Protein AF-A0A149QWA4-F1 (afdb_monomer)

Structure (mmCIF, N/CA/C/O backbone):
data_AF-A0A149QWA4-F1
#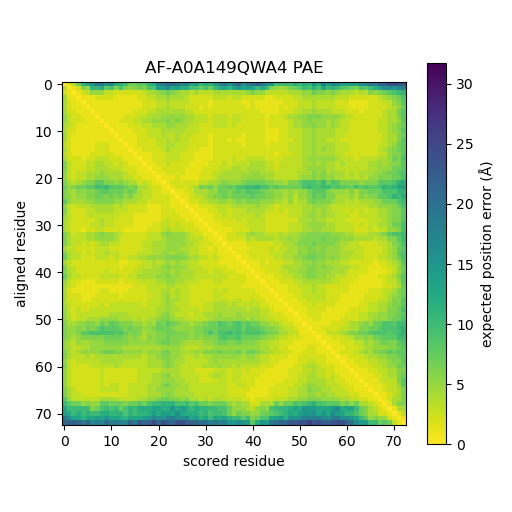
_entry.id   AF-A0A149QWA4-F1
#
loop_
_atom_site.group_PDB
_atom_site.id
_atom_site.type_symbol
_atom_site.label_atom_id
_atom_site.label_alt_id
_atom_site.label_comp_id
_atom_site.label_asym_id
_atom_site.label_entity_id
_atom_site.label_seq_id
_atom_site.pdbx_PDB_ins_code
_atom_site.Cartn_x
_atom_site.Cartn_y
_atom_site.Cartn_z
_atom_site.occupancy
_atom_site.B_iso_or_equiv
_atom_site.auth_seq_id
_atom_site.auth_comp_id
_atom_site.auth_asym_id
_atom_site.auth_atom_id
_atom_site.pdbx_PDB_model_num
ATOM 1 N N . MET A 1 1 ? -2.999 9.274 10.757 1.00 60.06 1 MET A N 1
ATOM 2 C CA . MET A 1 1 ? -2.814 7.963 10.099 1.00 60.06 1 MET A CA 1
ATOM 3 C C . MET A 1 1 ? -2.015 8.219 8.838 1.00 60.06 1 MET A C 1
ATOM 5 O O . MET A 1 1 ? -2.330 9.177 8.151 1.00 60.06 1 MET A O 1
ATOM 9 N N . GLY A 1 2 ? -0.965 7.452 8.580 1.00 72.06 2 GLY A N 1
ATOM 10 C CA . GLY A 1 2 ? -0.207 7.492 7.329 1.00 72.06 2 GLY A CA 1
ATOM 11 C C . GLY A 1 2 ? -0.013 6.056 6.869 1.00 72.06 2 GLY A C 1
ATOM 12 O O . GLY A 1 2 ? 0.027 5.160 7.714 1.00 72.06 2 GLY A O 1
ATOM 13 N N . ALA A 1 3 ? 0.034 5.831 5.564 1.00 89.81 3 ALA A N 1
ATOM 14 C CA . ALA A 1 3 ? 0.325 4.521 4.997 1.00 89.81 3 ALA A CA 1
ATOM 15 C C . ALA A 1 3 ? 1.637 4.618 4.216 1.00 89.81 3 ALA A C 1
ATOM 17 O O . ALA A 1 3 ? 1.940 5.658 3.644 1.00 89.81 3 ALA A O 1
ATOM 18 N N . GLU A 1 4 ? 2.451 3.572 4.226 1.00 95.25 4 GLU A N 1
ATOM 19 C CA . GLU A 1 4 ? 3.740 3.563 3.531 1.00 95.25 4 GLU A CA 1
ATOM 20 C C . GLU A 1 4 ? 3.668 2.579 2.372 1.00 95.25 4 GLU A C 1
ATOM 22 O O . GLU A 1 4 ? 3.318 1.414 2.570 1.00 95.25 4 GLU A O 1
ATOM 27 N N . LEU A 1 5 ? 3.974 3.046 1.165 1.00 96.75 5 LEU A N 1
ATOM 28 C CA . LEU A 1 5 ? 4.106 2.200 -0.009 1.00 96.75 5 LEU A CA 1
ATOM 29 C C . LEU A 1 5 ? 5.527 1.643 -0.054 1.00 96.75 5 LEU A C 1
ATOM 31 O O . LEU A 1 5 ? 6.496 2.404 0.002 1.00 96.75 5 LEU A O 1
ATOM 35 N N . ARG A 1 6 ? 5.650 0.321 -0.141 1.00 97.44 6 ARG A N 1
ATOM 36 C CA . ARG A 1 6 ? 6.923 -0.401 -0.107 1.00 97.44 6 ARG A CA 1
ATOM 37 C C . ARG A 1 6 ? 7.031 -1.405 -1.247 1.00 97.44 6 ARG A C 1
ATOM 39 O O . ARG A 1 6 ? 6.015 -1.903 -1.729 1.00 97.44 6 ARG A O 1
ATOM 46 N N . ASP A 1 7 ? 8.255 -1.706 -1.660 1.00 96.69 7 ASP A N 1
ATOM 47 C CA . ASP A 1 7 ? 8.538 -2.743 -2.657 1.00 96.69 7 ASP A CA 1
ATOM 48 C C . ASP A 1 7 ? 8.662 -4.151 -2.035 1.00 96.69 7 ASP A C 1
ATOM 50 O O . ASP A 1 7 ? 8.445 -4.360 -0.835 1.00 96.69 7 ASP A O 1
ATOM 54 N N . SER A 1 8 ? 9.021 -5.139 -2.862 1.00 93.19 8 SER A N 1
ATOM 55 C CA . SER A 1 8 ? 9.220 -6.533 -2.443 1.00 93.19 8 SER A CA 1
ATOM 56 C C . SER A 1 8 ? 10.396 -6.749 -1.484 1.00 93.19 8 SER A C 1
ATOM 58 O O . SER A 1 8 ? 10.423 -7.744 -0.763 1.00 93.19 8 SER A O 1
ATOM 60 N N . GLN A 1 9 ? 11.352 -5.822 -1.447 1.00 95.50 9 GLN A N 1
ATOM 61 C CA . GLN A 1 9 ? 12.507 -5.808 -0.552 1.00 95.50 9 GLN A CA 1
ATOM 62 C C . GLN A 1 9 ? 12.207 -5.009 0.724 1.00 95.50 9 GLN A C 1
ATOM 64 O O . GLN A 1 9 ? 13.084 -4.830 1.569 1.00 95.50 9 GLN A O 1
ATOM 69 N N . ASN A 1 10 ? 10.955 -4.566 0.890 1.00 94.62 10 ASN A N 1
ATOM 70 C CA . ASN A 1 10 ? 10.478 -3.733 1.983 1.00 94.62 10 ASN A CA 1
ATOM 71 C C . ASN A 1 10 ? 11.104 -2.324 2.008 1.00 94.62 10 ASN A C 1
ATOM 73 O O . ASN A 1 10 ? 11.017 -1.637 3.032 1.00 94.62 10 ASN A O 1
ATOM 77 N N . ALA A 1 11 ? 11.703 -1.868 0.905 1.00 96.25 11 ALA A N 1
ATOM 78 C CA . ALA A 1 11 ? 12.198 -0.505 0.780 1.00 96.25 11 ALA A CA 1
ATOM 79 C C . ALA A 1 11 ? 11.022 0.474 0.693 1.00 96.25 11 ALA A C 1
ATOM 81 O O . ALA A 1 11 ? 9.982 0.167 0.111 1.00 96.25 11 ALA A O 1
ATOM 82 N N . LEU A 1 12 ? 11.170 1.651 1.305 1.00 95.88 12 LEU A N 1
ATOM 83 C CA . LEU A 1 12 ? 10.158 2.702 1.241 1.00 95.88 12 LEU A CA 1
ATOM 84 C C . LEU A 1 12 ? 10.172 3.347 -0.148 1.00 95.88 12 LEU A C 1
ATOM 86 O O . LEU A 1 12 ? 11.193 3.895 -0.552 1.00 95.88 12 LEU A O 1
ATOM 90 N N . ILE A 1 13 ? 9.029 3.319 -0.833 1.00 97.12 13 ILE A N 1
ATOM 91 C CA . ILE A 1 13 ? 8.827 3.967 -2.134 1.00 97.12 13 ILE A CA 1
ATOM 92 C C . ILE A 1 13 ? 8.207 5.349 -1.954 1.00 97.12 13 ILE A C 1
ATOM 94 O O . ILE A 1 13 ? 8.725 6.334 -2.473 1.00 97.12 13 ILE A O 1
ATOM 98 N N . ALA A 1 14 ? 7.101 5.435 -1.213 1.00 95.69 14 ALA A N 1
ATOM 99 C CA . ALA A 1 14 ? 6.404 6.697 -0.996 1.00 95.69 14 ALA A CA 1
ATOM 100 C C 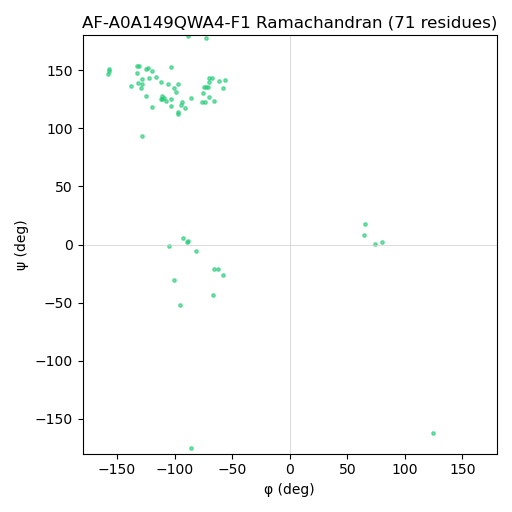. ALA A 1 14 ? 5.535 6.665 0.270 1.00 95.69 14 ALA A C 1
ATOM 102 O O . ALA A 1 14 ? 4.942 5.630 0.585 1.00 95.69 14 ALA A O 1
ATOM 103 N N . PRO A 1 15 ? 5.390 7.793 0.983 1.00 94.69 15 PRO A N 1
ATOM 104 C CA . PRO A 1 15 ? 4.311 7.959 1.945 1.00 94.69 15 PRO A CA 1
ATOM 105 C C . PRO A 1 15 ? 2.981 8.183 1.208 1.00 94.69 15 PRO A C 1
ATOM 107 O O . PRO A 1 15 ? 2.897 8.976 0.273 1.00 94.69 15 PRO A O 1
ATOM 110 N N . LEU A 1 16 ? 1.929 7.512 1.657 1.00 94.44 16 LEU A N 1
ATOM 111 C CA . LEU A 1 16 ? 0.556 7.668 1.192 1.00 94.44 16 LEU A CA 1
ATOM 112 C C . LEU A 1 16 ? -0.264 8.435 2.231 1.00 94.44 16 LEU A C 1
ATOM 114 O O . LEU A 1 16 ? -0.192 8.180 3.439 1.00 94.44 16 LEU A O 1
ATOM 118 N N . VAL A 1 17 ? -1.087 9.350 1.735 1.00 93.06 17 VAL A N 1
ATOM 119 C CA . VAL A 1 17 ? -1.974 10.196 2.525 1.00 93.06 17 VAL A CA 1
ATOM 120 C C . VAL A 1 17 ? -3.368 9.570 2.540 1.00 93.06 17 VAL A C 1
ATOM 122 O O . VAL A 1 17 ? -4.020 9.518 1.496 1.00 93.06 17 VAL A O 1
ATOM 125 N N . PRO A 1 18 ? -3.853 9.081 3.695 1.00 90.81 18 PRO A N 1
ATOM 126 C CA . PRO A 1 18 ? -5.238 8.671 3.829 1.00 90.81 18 PRO A CA 1
ATOM 127 C C . PRO A 1 18 ? -6.152 9.892 3.924 1.00 90.81 18 PRO A C 1
ATOM 129 O O . PRO A 1 18 ? -5.949 10.772 4.761 1.00 90.81 18 PRO A O 1
ATOM 132 N N . ALA A 1 19 ? -7.204 9.899 3.116 1.00 91.94 19 ALA A N 1
ATOM 133 C CA . ALA A 1 19 ? -8.300 10.853 3.195 1.00 91.94 19 ALA A CA 1
ATOM 134 C C . ALA A 1 19 ? -9.629 10.097 3.230 1.00 91.94 19 ALA A C 1
ATOM 136 O O . ALA A 1 19 ? -9.806 9.108 2.520 1.00 91.94 19 ALA A O 1
ATOM 137 N N . GLN A 1 20 ? -10.553 10.541 4.079 1.00 92.31 20 GLN A N 1
ATOM 138 C CA . GLN A 1 20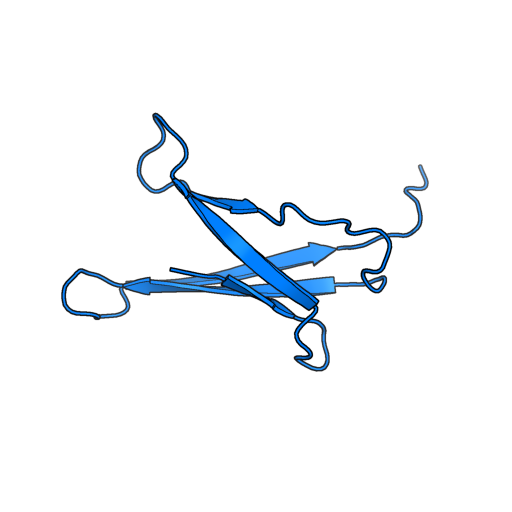 ? -11.905 9.996 4.093 1.00 92.31 20 GLN A CA 1
ATOM 139 C C . GLN A 1 20 ? -12.640 10.447 2.830 1.00 92.31 20 GLN A C 1
ATOM 141 O O . GLN A 1 20 ? -12.575 11.620 2.458 1.00 92.31 20 GLN A O 1
ATOM 146 N N . VAL A 1 21 ? -13.354 9.526 2.189 1.00 94.81 21 VAL A N 1
ATOM 147 C CA . VAL A 1 21 ? -14.236 9.872 1.074 1.00 94.81 21 VAL A CA 1
ATOM 148 C C . VAL A 1 21 ? -15.497 10.510 1.646 1.00 94.81 21 VAL A C 1
ATOM 150 O O . VAL A 1 21 ? -16.173 9.915 2.490 1.00 94.81 21 VAL A O 1
ATOM 153 N N . ALA A 1 22 ? -15.797 11.735 1.209 1.00 93.56 22 ALA A N 1
ATOM 154 C CA . ALA A 1 22 ? -17.039 12.405 1.578 1.00 93.56 22 ALA A CA 1
ATOM 155 C C . ALA A 1 22 ? -18.240 11.530 1.178 1.00 93.56 22 ALA A C 1
ATOM 157 O O . ALA A 1 22 ? -18.209 10.849 0.155 1.00 93.56 22 ALA A O 1
ATOM 158 N N . ASP A 1 23 ? -19.271 11.513 2.020 1.00 93.38 23 ASP A N 1
ATOM 159 C CA . ASP A 1 23 ? -20.522 10.777 1.795 1.00 93.38 23 ASP A CA 1
ATOM 160 C C . ASP A 1 23 ? -20.411 9.236 1.737 1.00 93.38 23 ASP A C 1
ATOM 162 O O . ASP A 1 23 ? -21.402 8.557 1.474 1.00 93.38 23 ASP A O 1
ATOM 166 N N . GLN A 1 24 ? -19.246 8.650 2.051 1.00 94.06 24 GLN A N 1
ATOM 167 C CA . GLN A 1 24 ? -19.056 7.194 2.127 1.00 94.06 24 GLN A CA 1
ATOM 168 C C . GLN A 1 24 ? -18.413 6.781 3.457 1.00 94.06 24 GLN A C 1
ATOM 170 O O . GLN A 1 24 ? -17.190 6.757 3.619 1.00 94.06 24 GLN A O 1
ATOM 175 N N . LEU A 1 25 ? -19.251 6.432 4.438 1.00 87.62 25 LEU A N 1
ATOM 176 C CA . LEU A 1 25 ? -18.779 5.990 5.752 1.00 87.62 25 LEU A CA 1
ATOM 177 C C . LEU A 1 25 ? -17.868 4.762 5.634 1.00 87.62 25 LEU A C 1
ATOM 179 O O . LEU A 1 25 ? -18.167 3.808 4.920 1.00 87.62 25 LEU A O 1
ATOM 183 N N . GLY A 1 26 ? -16.744 4.798 6.350 1.00 85.25 26 GLY A N 1
ATOM 184 C CA . GLY A 1 26 ? -15.755 3.719 6.348 1.00 85.25 26 GLY A CA 1
ATOM 185 C C . GLY A 1 26 ? -14.897 3.627 5.083 1.00 85.25 26 GLY A C 1
ATOM 186 O O . GLY A 1 26 ? -14.029 2.760 5.023 1.00 85.25 26 GLY A O 1
ATOM 187 N N . THR A 1 27 ? -15.089 4.513 4.100 1.00 91.19 27 THR A N 1
ATOM 188 C CA . THR A 1 27 ? -14.299 4.520 2.863 1.00 91.19 27 THR A CA 1
ATOM 189 C C . THR A 1 27 ? -13.189 5.563 2.932 1.00 91.19 27 THR A C 1
ATOM 191 O O . THR A 1 27 ? -13.415 6.728 3.267 1.00 91.19 27 THR A O 1
ATOM 194 N N . TYR A 1 28 ? -11.976 5.137 2.586 1.00 90.69 28 TYR A N 1
ATOM 195 C CA . TYR A 1 28 ? -10.780 5.969 2.591 1.00 90.69 28 TYR A CA 1
ATOM 196 C C . TYR A 1 28 ? -10.022 5.809 1.276 1.00 90.69 28 TYR A C 1
ATOM 198 O O . TYR A 1 28 ? -9.854 4.698 0.778 1.00 90.69 28 TYR A O 1
ATOM 206 N N . THR A 1 29 ? -9.517 6.917 0.746 1.00 93.06 29 THR A N 1
ATOM 207 C CA . THR A 1 29 ? -8.550 6.933 -0.355 1.00 93.06 29 THR A CA 1
ATOM 208 C C . THR A 1 29 ? -7.144 7.066 0.199 1.00 93.06 29 THR A C 1
ATOM 210 O O . THR A 1 29 ? -6.914 7.890 1.083 1.00 93.06 29 THR A O 1
ATOM 213 N N . LEU A 1 30 ? -6.202 6.308 -0.356 1.00 93.12 30 LEU A N 1
ATOM 214 C CA . LEU A 1 30 ? -4.771 6.501 -0.146 1.00 93.12 30 LEU A CA 1
ATOM 215 C C . LEU A 1 30 ? -4.189 7.176 -1.385 1.00 93.12 30 LEU A C 1
ATOM 217 O O . LEU A 1 30 ? -4.274 6.616 -2.476 1.00 93.12 30 LEU A O 1
ATOM 221 N N . SER A 1 31 ? -3.616 8.366 -1.231 1.00 93.00 31 SER A N 1
ATOM 222 C CA . SER A 1 31 ? -3.080 9.142 -2.351 1.00 93.00 31 SER A CA 1
ATOM 223 C C . SER A 1 31 ? -1.617 9.523 -2.147 1.00 93.00 31 SER A C 1
ATOM 225 O O . SER A 1 31 ? -1.147 9.701 -1.025 1.00 93.00 31 SER A O 1
ATOM 227 N N . PHE A 1 32 ? -0.888 9.663 -3.252 1.00 94.00 32 PHE A N 1
ATOM 228 C CA . PHE A 1 32 ? 0.440 10.264 -3.283 1.00 94.00 32 PHE A CA 1
ATOM 229 C C . PHE A 1 32 ? 0.382 11.493 -4.199 1.00 94.00 32 PHE A C 1
ATOM 231 O O . PHE A 1 32 ? 0.048 11.335 -5.371 1.00 94.00 32 PHE A O 1
ATOM 238 N N . PRO A 1 33 ? 0.651 12.711 -3.694 1.00 91.00 33 PRO A N 1
ATOM 239 C CA . PRO A 1 33 ? 0.529 13.931 -4.495 1.00 91.00 33 PRO A CA 1
ATOM 240 C C . PRO A 1 33 ? 1.749 14.205 -5.391 1.00 91.00 33 PRO A C 1
ATOM 242 O O . PRO A 1 33 ? 1.742 15.179 -6.138 1.00 91.00 33 PRO A O 1
ATOM 245 N N . GLY A 1 34 ? 2.815 13.406 -5.269 1.00 94.38 34 GLY A N 1
ATOM 246 C CA . GLY A 1 34 ? 4.056 13.580 -6.020 1.00 94.38 34 GLY A CA 1
ATOM 247 C C . GLY A 1 34 ? 4.069 12.861 -7.369 1.00 94.38 34 GLY A C 1
ATOM 248 O O . GLY A 1 34 ? 3.127 12.166 -7.744 1.00 94.38 34 GLY A O 1
ATOM 249 N N . ASP A 1 35 ? 5.183 13.015 -8.083 1.00 93.88 35 ASP A N 1
ATOM 250 C CA . ASP A 1 35 ? 5.434 12.309 -9.338 1.00 93.88 35 ASP A CA 1
ATOM 251 C C . ASP A 1 35 ? 5.739 10.820 -9.098 1.00 93.88 35 ASP A C 1
ATOM 253 O O . ASP A 1 35 ? 6.522 10.460 -8.218 1.00 93.88 35 ASP A O 1
ATOM 257 N N . THR A 1 36 ? 5.124 9.958 -9.905 1.00 94.44 36 THR A N 1
ATOM 258 C CA . THR A 1 36 ? 5.247 8.493 -9.831 1.00 94.44 36 THR A CA 1
ATOM 259 C C . THR A 1 36 ? 6.127 7.909 -10.937 1.00 94.44 36 THR A C 1
ATOM 261 O O . THR A 1 36 ? 6.367 6.705 -10.940 1.00 94.44 36 THR A O 1
ATOM 264 N N . SER A 1 37 ? 6.657 8.738 -11.847 1.00 92.38 37 SER A N 1
ATOM 265 C CA . SER A 1 37 ? 7.467 8.291 -12.992 1.00 92.38 37 SER A CA 1
ATOM 266 C C . SER A 1 37 ? 8.716 7.485 -12.602 1.00 92.38 37 SER A C 1
ATOM 268 O O . SER A 1 37 ? 9.175 6.643 -13.370 1.00 92.38 37 SER A O 1
ATOM 270 N N . GLY A 1 38 ? 9.250 7.711 -11.396 1.00 92.56 38 GLY A N 1
ATOM 271 C CA . GLY A 1 38 ? 10.411 7.002 -10.854 1.00 92.56 38 GLY A CA 1
ATOM 272 C C . GLY A 1 38 ? 10.093 5.722 -10.075 1.00 92.56 38 GLY A C 1
ATOM 273 O O . GLY A 1 38 ? 11.006 5.127 -9.504 1.00 92.56 38 GLY A O 1
ATOM 274 N N . TRP A 1 39 ? 8.827 5.308 -9.980 1.00 95.00 39 TRP A N 1
ATOM 275 C CA . TRP A 1 39 ? 8.476 4.086 -9.257 1.00 95.00 39 TRP A CA 1
ATOM 276 C C . TRP A 1 39 ? 8.965 2.841 -10.005 1.00 95.00 39 TRP A C 1
ATOM 278 O O . TRP A 1 39 ? 8.856 2.774 -11.232 1.00 95.00 39 TRP A O 1
ATOM 288 N N . PRO A 1 40 ? 9.495 1.831 -9.292 1.00 95.31 40 PRO A N 1
ATOM 289 C CA . PRO A 1 40 ? 9.959 0.618 -9.940 1.00 95.31 40 PRO A CA 1
ATOM 290 C C . PRO A 1 40 ? 8.776 -0.158 -10.522 1.00 95.31 40 PRO A C 1
ATOM 292 O O . PRO A 1 40 ? 7.704 -0.240 -9.919 1.00 95.31 40 PRO A O 1
ATOM 295 N N . LEU A 1 41 ? 8.997 -0.773 -11.685 1.00 94.94 41 LEU A N 1
ATOM 296 C CA . LEU A 1 41 ? 8.052 -1.728 -12.253 1.00 94.94 41 L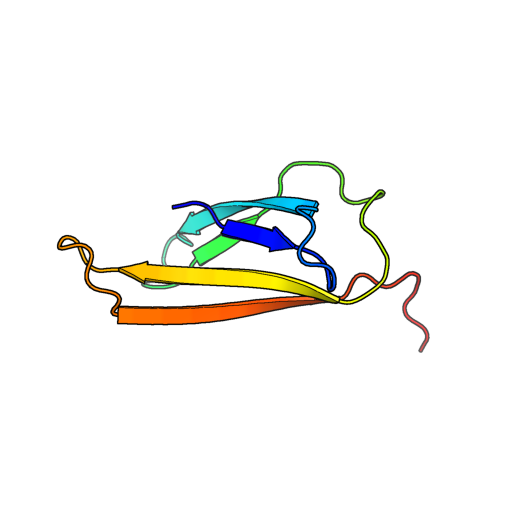EU A CA 1
ATOM 297 C C . LEU A 1 41 ? 7.874 -2.918 -11.304 1.00 94.94 41 LEU A C 1
ATOM 299 O O . LEU A 1 41 ? 8.843 -3.419 -10.730 1.00 94.94 41 LEU A O 1
ATOM 303 N N . GLY A 1 42 ? 6.641 -3.405 -11.189 1.00 94.06 42 GLY A N 1
ATOM 304 C CA . GLY A 1 42 ? 6.306 -4.553 -10.356 1.00 94.06 42 GLY A CA 1
ATOM 305 C C . GLY A 1 42 ? 5.211 -4.262 -9.338 1.00 94.06 42 GLY A C 1
ATOM 306 O O . GLY A 1 42 ? 4.428 -3.323 -9.476 1.00 94.06 42 GLY A O 1
ATOM 307 N N . THR A 1 43 ? 5.119 -5.131 -8.332 1.00 96.81 43 THR A N 1
ATOM 308 C CA . THR A 1 43 ? 4.107 -5.021 -7.276 1.00 96.81 43 THR A CA 1
ATOM 309 C C . THR A 1 43 ? 4.666 -4.264 -6.084 1.00 96.81 43 THR A C 1
ATOM 311 O O . THR A 1 43 ? 5.649 -4.679 -5.473 1.00 96.81 43 THR A O 1
ATOM 314 N N . LEU A 1 44 ? 3.985 -3.184 -5.729 1.00 97.25 44 LEU A N 1
ATOM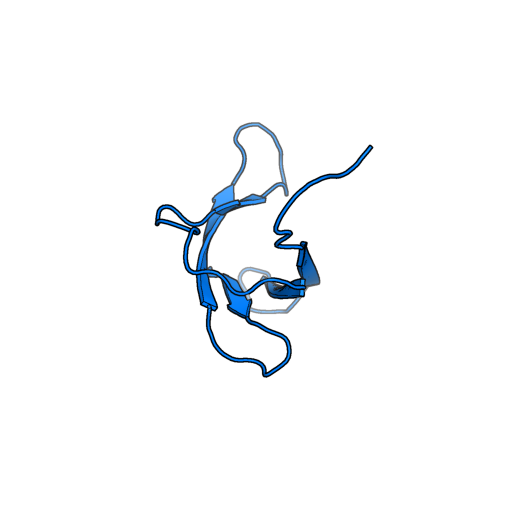 315 C CA . LEU A 1 44 ? 4.183 -2.427 -4.505 1.00 97.25 44 LEU A CA 1
ATOM 316 C C . LEU A 1 44 ? 3.067 -2.770 -3.522 1.00 97.25 44 LEU A C 1
ATOM 318 O O . LEU A 1 44 ? 1.961 -3.132 -3.932 1.00 97.25 44 LEU A O 1
ATOM 322 N N . ARG A 1 4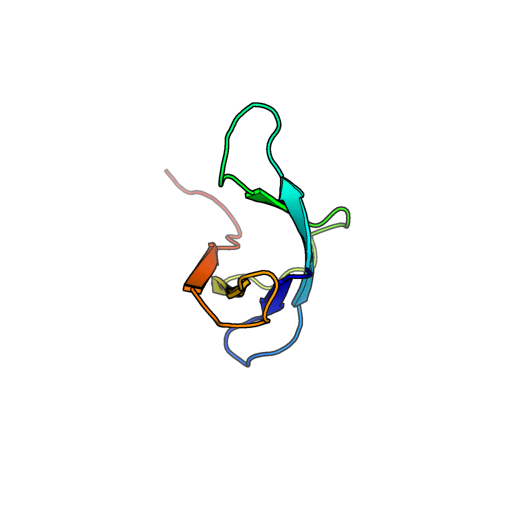5 ? 3.331 -2.648 -2.223 1.00 96.94 45 ARG A N 1
ATOM 323 C CA . ARG A 1 45 ? 2.353 -2.940 -1.171 1.00 96.94 45 ARG A CA 1
ATOM 324 C C . ARG A 1 45 ? 2.287 -1.842 -0.128 1.00 96.94 45 ARG A C 1
ATOM 326 O O . ARG A 1 45 ? 3.276 -1.165 0.138 1.00 96.94 45 ARG A O 1
ATOM 333 N N . THR A 1 46 ? 1.138 -1.726 0.514 1.00 95.88 46 THR A N 1
ATOM 334 C CA . THR A 1 46 ? 0.973 -0.940 1.729 1.00 95.88 46 THR A CA 1
ATOM 335 C C . THR A 1 46 ? 0.107 -1.700 2.723 1.00 95.88 46 THR A C 1
ATOM 337 O O . THR A 1 46 ? -0.908 -2.293 2.351 1.00 95.88 46 THR A O 1
ATOM 340 N N . ASP A 1 47 ? 0.527 -1.692 3.984 1.00 93.25 47 ASP A N 1
ATOM 341 C CA . ASP A 1 47 ? -0.191 -2.326 5.081 1.00 93.25 47 ASP A CA 1
ATOM 342 C C . ASP A 1 47 ? -0.912 -1.253 5.899 1.00 93.25 47 ASP A C 1
ATOM 344 O O . ASP A 1 47 ? -0.321 -0.279 6.368 1.00 93.25 47 ASP A O 1
ATOM 348 N N . ILE A 1 48 ? -2.217 -1.431 6.064 1.00 91.38 48 ILE A N 1
ATOM 349 C CA . ILE A 1 48 ? -3.115 -0.487 6.717 1.00 91.38 48 ILE A CA 1
ATOM 350 C C . ILE A 1 48 ? -3.577 -1.108 8.026 1.00 91.38 48 ILE A C 1
ATOM 352 O O . ILE A 1 48 ? -4.123 -2.211 8.044 1.00 91.38 48 ILE A O 1
ATOM 356 N N . ARG A 1 49 ? -3.418 -0.367 9.123 1.00 91.19 49 ARG A N 1
ATOM 357 C CA . ARG A 1 49 ? -3.939 -0.723 10.445 1.00 91.19 49 ARG A CA 1
ATOM 358 C C . ARG A 1 49 ? -5.057 0.237 10.824 1.00 91.19 49 ARG A C 1
ATOM 360 O O . ARG A 1 49 ? -4.841 1.444 10.881 1.00 91.19 49 ARG A O 1
ATOM 367 N N . ILE A 1 50 ? -6.222 -0.313 11.148 1.00 88.00 50 ILE A N 1
ATOM 368 C CA . ILE A 1 50 ? -7.366 0.439 11.663 1.00 88.00 50 ILE A CA 1
ATOM 369 C C . ILE A 1 50 ? -7.504 0.115 13.148 1.00 88.00 50 ILE A C 1
ATOM 371 O O . ILE A 1 50 ? -7.620 -1.051 13.539 1.00 88.00 50 ILE A O 1
ATOM 375 N N . SER A 1 51 ? -7.475 1.151 13.980 1.00 90.75 51 SER A N 1
ATOM 376 C CA . SER A 1 51 ? -7.630 1.042 15.428 1.00 90.75 51 SER A CA 1
ATOM 377 C C . SER A 1 51 ? -8.784 1.895 15.933 1.00 90.75 51 SER A C 1
ATOM 379 O O . SER A 1 51 ? -9.096 2.930 15.345 1.00 90.75 51 SER A O 1
ATOM 381 N N . ASP A 1 52 ? -9.392 1.473 17.039 1.00 90.06 52 ASP A N 1
ATOM 382 C CA . ASP A 1 52 ? -10.326 2.323 17.778 1.00 90.06 52 ASP A CA 1
ATOM 383 C C . ASP A 1 52 ? -9.595 3.444 18.542 1.00 90.06 52 ASP A C 1
ATOM 385 O O . ASP A 1 52 ? -8.363 3.532 18.540 1.00 90.06 52 ASP A O 1
ATOM 389 N N . LEU A 1 53 ? -10.366 4.309 19.207 1.00 90.44 53 LEU A N 1
ATOM 390 C CA . LEU A 1 53 ? -9.839 5.423 20.006 1.00 90.44 53 LEU A CA 1
ATOM 391 C C . LEU A 1 53 ? -8.96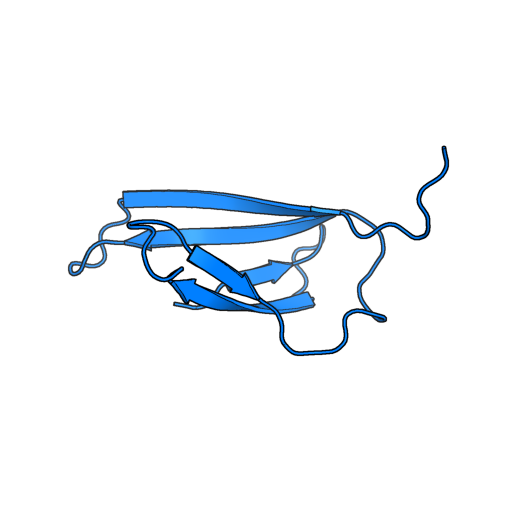7 4.965 21.188 1.00 90.44 53 LEU A C 1
ATOM 393 O O . LEU A 1 53 ? -8.142 5.738 21.664 1.00 90.44 53 LEU A O 1
ATOM 397 N N . ASN A 1 54 ? -9.108 3.711 21.627 1.00 94.62 54 ASN A N 1
ATOM 398 C CA . ASN A 1 54 ? -8.296 3.116 22.688 1.00 94.62 54 ASN A CA 1
ATOM 399 C C . ASN A 1 54 ? -7.012 2.463 22.139 1.00 94.62 54 ASN A C 1
ATOM 401 O O . ASN A 1 54 ? -6.270 1.831 22.888 1.00 94.62 54 ASN A O 1
ATOM 405 N N . GLY A 1 55 ? -6.751 2.567 20.830 1.00 90.50 55 GLY A N 1
ATOM 406 C CA . GLY A 1 55 ? -5.579 1.992 20.166 1.00 90.50 55 GLY A CA 1
ATOM 407 C C . GLY A 1 55 ? -5.688 0.493 19.859 1.00 90.50 55 GLY A C 1
ATOM 408 O O . GLY A 1 55 ? -4.750 -0.087 19.293 1.00 90.50 55 GLY A O 1
ATOM 409 N N . THR A 1 56 ? -6.825 -0.141 20.166 1.00 95.38 56 THR A N 1
ATOM 410 C CA . THR A 1 56 ? -7.052 -1.562 19.871 1.00 95.38 56 THR A CA 1
ATOM 411 C C . THR A 1 56 ? -7.186 -1.746 18.368 1.00 95.38 56 THR A C 1
ATOM 413 O O . THR A 1 56 ? -8.009 -1.087 17.731 1.00 95.38 56 THR A O 1
ATOM 416 N N . ILE A 1 57 ? -6.402 -2.661 17.790 1.00 93.00 57 ILE A N 1
ATOM 417 C CA . ILE A 1 57 ? -6.515 -3.015 16.370 1.00 93.00 57 ILE A CA 1
ATOM 418 C C . ILE A 1 57 ? -7.858 -3.689 16.140 1.00 93.00 57 ILE A C 1
ATOM 420 O O . ILE A 1 57 ? -8.158 -4.697 16.774 1.00 93.00 57 ILE A O 1
ATOM 424 N N . LYS A 1 58 ? -8.650 -3.145 15.220 1.00 92.12 58 LYS A N 1
ATOM 425 C CA . LYS A 1 58 ? -9.902 -3.765 14.776 1.00 92.12 58 LYS A CA 1
ATOM 426 C C . LYS A 1 58 ? -9.738 -4.486 13.450 1.00 92.12 58 LYS A C 1
ATOM 428 O O . LYS A 1 58 ? -10.420 -5.475 13.218 1.00 92.12 58 LYS A O 1
ATOM 433 N N . GLN A 1 59 ? -8.836 -4.000 12.600 1.00 90.19 59 GLN A N 1
ATOM 434 C CA . GLN A 1 59 ? -8.631 -4.554 11.272 1.00 90.19 59 GLN A CA 1
ATOM 435 C C . GLN A 1 59 ? -7.233 -4.235 10.748 1.00 90.19 59 GLN A C 1
ATOM 437 O O . GLN A 1 59 ? -6.662 -3.179 11.042 1.00 90.19 59 GLN A O 1
ATOM 442 N N . THR A 1 60 ? -6.717 -5.143 9.925 1.00 91.81 60 THR A N 1
ATOM 443 C CA . THR A 1 60 ? -5.528 -4.938 9.099 1.00 91.81 60 THR A CA 1
ATOM 444 C C . THR A 1 60 ? -5.836 -5.315 7.661 1.00 91.81 60 THR A C 1
ATOM 446 O O . THR A 1 60 ? -6.417 -6.373 7.428 1.00 91.81 60 THR A O 1
ATOM 449 N N . ASN A 1 61 ? -5.429 -4.477 6.714 1.00 91.25 61 ASN A N 1
ATOM 450 C CA . ASN A 1 61 ? -5.586 -4.727 5.284 1.00 91.25 61 ASN A CA 1
ATOM 451 C C . ASN A 1 61 ? -4.242 -4.538 4.588 1.00 91.25 61 ASN A C 1
ATOM 453 O O . ASN A 1 61 ? -3.525 -3.594 4.908 1.00 91.25 61 ASN A O 1
ATOM 457 N N . THR A 1 62 ? -3.948 -5.371 3.597 1.00 93.31 62 THR A N 1
ATOM 458 C CA . THR A 1 62 ? -2.831 -5.144 2.677 1.00 93.31 62 THR A CA 1
ATOM 459 C C . THR A 1 62 ? -3.406 -4.766 1.323 1.00 93.31 62 THR A C 1
ATOM 461 O O . THR A 1 62 ? -4.238 -5.487 0.772 1.00 93.31 62 THR A O 1
ATOM 464 N N . VAL A 1 63 ? -2.970 -3.630 0.789 1.00 93.31 63 VAL A N 1
ATOM 465 C CA . VAL A 1 63 ? -3.336 -3.162 -0.551 1.00 93.31 63 VAL A CA 1
ATOM 466 C C . VAL A 1 63 ? -2.096 -3.220 -1.430 1.00 93.31 63 VAL A C 1
ATOM 468 O O . VAL A 1 63 ? -0.997 -2.899 -0.977 1.00 93.31 63 VAL A O 1
ATOM 471 N N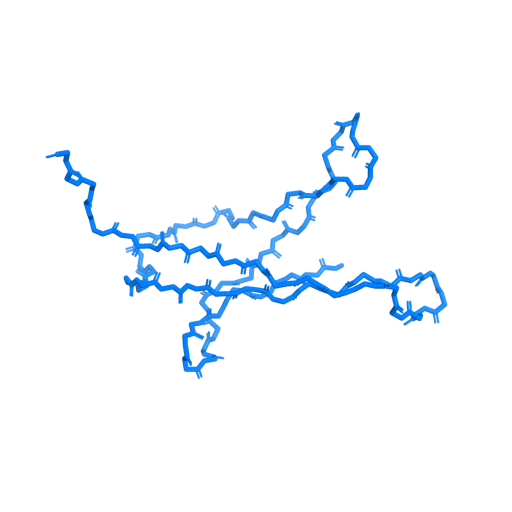 . THR A 1 64 ? -2.265 -3.636 -2.683 1.00 94.62 64 THR A N 1
ATOM 472 C CA . THR A 1 64 ? -1.172 -3.711 -3.657 1.00 94.62 64 THR A CA 1
ATOM 473 C C . THR A 1 64 ? -1.436 -2.815 -4.859 1.00 94.62 64 THR A C 1
ATOM 475 O O . THR A 1 64 ? -2.585 -2.577 -5.230 1.00 94.62 64 THR A O 1
ATOM 478 N N . ILE A 1 65 ? -0.357 -2.304 -5.450 1.00 93.06 65 ILE A N 1
ATOM 479 C CA . ILE A 1 65 ? -0.361 -1.529 -6.692 1.00 93.06 65 ILE A CA 1
ATOM 480 C C . ILE A 1 65 ? 0.597 -2.223 -7.655 1.00 93.06 65 ILE A C 1
ATOM 482 O O . ILE A 1 65 ? 1.745 -2.481 -7.298 1.00 93.06 65 ILE A O 1
ATOM 486 N N . ALA A 1 66 ? 0.136 -2.517 -8.869 1.00 93.62 66 ALA A N 1
ATOM 487 C CA . ALA A 1 66 ? 0.989 -3.014 -9.940 1.00 93.62 66 ALA A CA 1
ATOM 488 C C . ALA A 1 66 ? 1.399 -1.849 -10.848 1.00 93.62 66 ALA A C 1
ATOM 490 O O . ALA A 1 66 ? 0.554 -1.255 -11.518 1.00 93.62 66 ALA A O 1
ATOM 491 N N . VAL A 1 67 ? 2.691 -1.529 -10.869 1.00 94.00 67 VAL A N 1
ATOM 492 C CA . VAL A 1 67 ? 3.278 -0.565 -11.803 1.00 94.00 67 VAL A CA 1
ATOM 493 C C . VAL A 1 67 ? 3.731 -1.338 -13.037 1.00 94.00 67 VAL A C 1
ATOM 495 O O . VAL A 1 67 ? 4.577 -2.232 -12.945 1.00 94.00 67 VAL A O 1
ATOM 498 N N . VAL A 1 68 ? 3.141 -1.020 -14.186 1.00 91.81 68 VAL A N 1
ATOM 499 C CA . VAL A 1 68 ? 3.395 -1.700 -15.461 1.00 91.81 68 VAL A CA 1
ATOM 500 C C . VAL A 1 68 ? 3.870 -0.699 -16.507 1.00 91.81 68 VAL A C 1
ATOM 502 O O . VAL A 1 68 ? 3.398 0.431 -16.546 1.00 91.81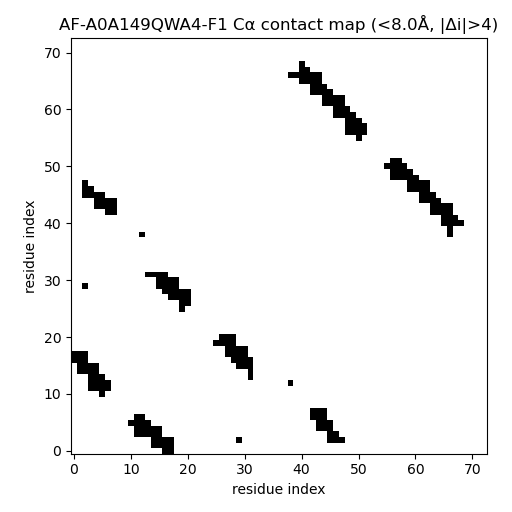 68 VAL A O 1
ATOM 505 N N . ASP A 1 69 ? 4.797 -1.133 -17.359 1.00 87.50 69 ASP A N 1
ATOM 506 C CA . ASP A 1 69 ? 5.388 -0.317 -18.430 1.00 87.50 69 ASP A CA 1
ATOM 507 C C . ASP A 1 69 ? 4.357 0.047 -19.511 1.00 87.50 69 ASP A C 1
ATOM 509 O O . ASP A 1 69 ? 4.260 1.180 -19.973 1.00 87.50 69 ASP A O 1
ATOM 513 N N . ARG A 1 70 ? 3.536 -0.930 -19.901 1.00 83.75 70 ARG A N 1
ATOM 514 C CA . ARG A 1 70 ? 2.526 -0.786 -20.951 1.00 83.75 70 ARG A CA 1
ATOM 515 C C . ARG A 1 70 ? 1.426 -1.816 -20.788 1.00 83.75 70 ARG A C 1
ATOM 517 O O . ARG A 1 70 ? 1.664 -2.931 -20.324 1.00 83.75 70 ARG A O 1
ATOM 524 N N . VAL A 1 71 ? 0.235 -1.449 -21.239 1.00 82.25 71 VAL A N 1
ATOM 525 C CA . VAL A 1 71 ? -0.894 -2.367 -21.391 1.00 82.25 71 VAL A CA 1
ATOM 526 C C . VAL A 1 71 ? -0.891 -2.856 -22.833 1.00 82.25 71 VAL A C 1
ATOM 528 O O . VAL A 1 71 ? -0.980 -2.052 -23.758 1.00 82.25 71 VAL A O 1
ATOM 531 N N . THR A 1 72 ? -0.761 -4.163 -23.036 1.00 79.75 72 THR A N 1
ATOM 532 C CA . THR A 1 72 ? -0.948 -4.790 -24.351 1.00 79.75 72 THR A CA 1
ATOM 533 C C . THR A 1 72 ? -2.334 -5.425 -24.406 1.00 79.75 72 THR A C 1
ATOM 535 O O . THR A 1 72 ? -2.729 -6.074 -23.437 1.00 79.75 72 THR A O 1
ATOM 538 N N . GLN A 1 73 ? -3.057 -5.218 -25.509 1.00 59.44 73 GLN A N 1
ATOM 539 C CA . GLN A 1 73 ? -4.344 -5.862 -25.800 1.00 59.44 73 GLN A CA 1
ATOM 540 C C . GLN A 1 73 ? -4.141 -7.111 -26.652 1.00 59.44 73 GLN A C 1
ATOM 542 O O . GLN A 1 73 ? -3.197 -7.096 -27.477 1.00 59.44 73 GLN A O 1
#

Solvent-accessible surface area (backbone atoms only — not comparable to full-atom values): 4769 Å² total; per-residue (Å²): 129,75,36,51,34,21,43,88,85,67,47,83,73,45,72,26,47,64,41,75,43,82,99,38,90,96,40,69,46,76,45,63,97,69,87,66,89,83,61,72,76,42,63,32,38,28,66,45,78,43,55,52,98,85,65,50,75,77,47,74,50,78,49,74,47,78,43,72,96,73,90,85,132

Foldseek 3Di:
DKKFKADPVRDTDDIWDWDADPPDPPDIDTDDPDDCPPPDAAKIKIKDFDADPVRHTPDIDIDIDGDDPDDDD

Mean predicted aligned error: 4.13 Å

Radius of gyration: 14.25 Å; Cα contacts (8 Å, |Δi|>4): 116; chains: 1; bounding box: 33×20×48 Å

Organism: NCBI:txid178900

Sequence (73 aa):
MGAELRDSQNALIAPLVPAQVADQLGTYTLSFPGDTSGWPLGTLRTDIRISDLNGTIKQTNTVTIAVVDRVTQ

pLDDT: mean 91.54, std 6.72, range [59.44, 97.44]

Nearest PDB structures (foldseek):
  7xyr-assembly1_A  TM=5.993E-01  e=1.339E+00  Bacteroides thetaiotaomicron
  8rha-assembly1_A  TM=3.847E-01  e=1.504E+00  Homo sapiens
  2vzo-assembly1_A  TM=5.681E-01  e=9.719E+00  Amycolatopsis orientalis

Secondary structure (DSSP, 8-state):
--EEEE-TT--EEEEEEEEEPTT-TT-EEEE--S--TTPPSEEEEEEEEEE-TT--EEEEEEEEEEE-S----